Protein AF-A0A7C9A108-F1 (afdb_monomer_lite)

Structure (mmCIF, N/CA/C/O backbone):
data_AF-A0A7C9A108-F1
#
_entry.id   AF-A0A7C9A108-F1
#
loop_
_atom_site.group_PDB
_atom_site.id
_atom_site.type_symbol
_atom_site.label_atom_id
_atom_site.label_alt_id
_atom_site.label_comp_id
_atom_site.label_asym_id
_atom_site.label_entity_id
_atom_site.label_seq_id
_atom_site.pdbx_PDB_ins_code
_atom_site.Cartn_x
_atom_site.Cartn_y
_atom_site.Cartn_z
_atom_site.occupancy
_atom_site.B_iso_or_equiv
_atom_site.auth_seq_id
_atom_site.auth_comp_id
_atom_site.auth_asym_id
_atom_site.auth_atom_id
_atom_site.pdbx_PDB_model_num
ATOM 1 N N . GLY A 1 1 ? -12.810 14.680 15.406 1.00 52.78 1 GLY A N 1
ATOM 2 C CA . GLY A 1 1 ? -14.224 14.297 15.193 1.00 52.78 1 GLY A CA 1
ATOM 3 C C . GLY A 1 1 ? -14.639 13.295 16.256 1.00 52.78 1 GLY A C 1
ATOM 4 O O . GLY A 1 1 ? -13.765 12.796 16.938 1.00 52.78 1 GLY A O 1
ATOM 5 N N . ASN A 1 2 ? -15.929 13.006 16.435 1.00 63.12 2 ASN A N 1
ATOM 6 C CA . ASN A 1 2 ? -16.426 12.045 17.442 1.00 63.12 2 ASN A CA 1
ATOM 7 C C . ASN A 1 2 ? -16.942 10.727 16.811 1.00 63.12 2 ASN A C 1
ATOM 9 O O . ASN A 1 2 ? -17.871 10.117 17.334 1.00 63.12 2 ASN A O 1
ATOM 13 N N . PHE A 1 3 ? -16.390 10.322 15.657 1.00 67.56 3 PHE A N 1
ATOM 14 C CA . PHE A 1 3 ? -16.792 9.144 14.865 1.00 67.56 3 PHE A CA 1
ATOM 15 C C . PHE A 1 3 ? -18.232 9.111 14.317 1.00 67.56 3 PHE A C 1
ATOM 17 O O . PHE A 1 3 ? -18.560 8.175 13.595 1.00 67.56 3 PHE A O 1
ATOM 24 N N . THR A 1 4 ? -19.082 10.120 14.551 1.00 71.56 4 THR A N 1
ATOM 25 C CA . THR A 1 4 ? -20.463 10.111 14.008 1.00 71.56 4 THR A CA 1
ATOM 26 C C . THR A 1 4 ? -20.534 10.062 12.480 1.00 71.56 4 THR A C 1
ATOM 28 O O . THR A 1 4 ? -21.512 9.555 11.948 1.00 71.56 4 THR A O 1
ATOM 31 N N . HIS A 1 5 ? -19.517 10.573 11.780 1.00 82.69 5 HIS A N 1
ATOM 32 C CA . HIS A 1 5 ? -19.487 10.675 10.313 1.00 82.69 5 HIS A CA 1
ATOM 33 C C . HIS A 1 5 ? -18.270 9.956 9.703 1.00 82.69 5 HIS A C 1
ATOM 35 O O . HIS A 1 5 ? -17.910 10.200 8.555 1.00 82.69 5 HIS A O 1
ATOM 41 N N . GLY A 1 6 ? -17.611 9.095 10.484 1.00 88.19 6 GLY A N 1
ATOM 42 C CA . GLY A 1 6 ? -16.320 8.515 10.122 1.00 88.19 6 GLY A CA 1
ATOM 43 C C . GLY A 1 6 ? -15.140 9.469 10.332 1.00 88.19 6 GLY A C 1
ATOM 44 O O . GLY A 1 6 ? -15.287 10.614 10.769 1.00 88.19 6 GLY A O 1
ATOM 45 N N . VAL A 1 7 ? -13.945 8.950 10.069 1.00 92.31 7 VAL A N 1
ATOM 46 C CA . VAL A 1 7 ? -12.654 9.642 10.166 1.00 92.31 7 VAL A CA 1
ATOM 47 C C . VAL A 1 7 ? -11.735 9.095 9.077 1.00 92.31 7 VAL A C 1
ATOM 49 O O . VAL A 1 7 ? -11.810 7.912 8.753 1.00 92.31 7 VAL A O 1
ATOM 52 N N . ASN A 1 8 ? -10.891 9.950 8.502 1.00 95.00 8 ASN A N 1
ATOM 53 C CA . ASN A 1 8 ? -9.966 9.570 7.440 1.00 95.00 8 ASN A CA 1
ATOM 54 C C . ASN A 1 8 ? -8.538 9.960 7.836 1.00 95.00 8 ASN A C 1
ATOM 56 O O . ASN A 1 8 ? -8.271 11.135 8.083 1.00 95.00 8 ASN A O 1
ATOM 60 N N . PHE A 1 9 ? -7.652 8.967 7.888 1.00 95.94 9 PHE A N 1
ATOM 61 C CA . PHE A 1 9 ? -6.227 9.136 8.183 1.00 95.94 9 PHE A CA 1
ATOM 62 C C . PHE A 1 9 ? -5.344 8.976 6.940 1.00 95.94 9 PHE A C 1
ATOM 64 O O . PHE A 1 9 ? -4.132 9.137 7.041 1.00 95.94 9 PHE A O 1
ATOM 71 N N . ALA A 1 10 ? -5.929 8.685 5.775 1.00 96.44 10 ALA A N 1
ATOM 72 C CA . ALA A 1 10 ? -5.191 8.481 4.540 1.00 96.44 10 ALA A CA 1
ATOM 73 C C . ALA A 1 10 ? -4.459 9.755 4.106 1.00 96.44 10 ALA A C 1
ATOM 75 O O . ALA A 1 10 ? -5.003 10.862 4.141 1.00 96.44 10 ALA A O 1
ATOM 76 N N . VAL A 1 11 ? -3.227 9.575 3.635 1.00 95.56 11 VAL A N 1
ATOM 77 C CA . VAL A 1 11 ? -2.399 10.644 3.074 1.00 95.56 11 VAL A CA 1
ATOM 78 C C . VAL A 1 11 ? -2.011 10.265 1.657 1.00 95.56 11 VAL A C 1
ATOM 80 O O . VAL A 1 11 ? -1.479 9.182 1.415 1.00 95.56 11 VAL A O 1
ATOM 83 N N . ALA A 1 12 ? -2.268 11.168 0.711 1.00 94.25 12 ALA A N 1
ATOM 84 C CA . ALA A 1 12 ? -1.839 10.986 -0.668 1.00 94.25 12 ALA A CA 1
ATOM 85 C C . ALA A 1 12 ? -0.317 10.787 -0.728 1.00 94.25 12 ALA A C 1
ATOM 87 O O . ALA A 1 12 ? 0.442 11.530 -0.108 1.00 94.25 12 ALA A O 1
ATOM 88 N N . GLY A 1 13 ? 0.123 9.769 -1.465 1.00 94.12 13 GLY A N 1
ATOM 89 C CA . GLY A 1 13 ? 1.538 9.430 -1.584 1.00 94.12 13 GLY A CA 1
ATOM 90 C C . GLY A 1 13 ? 2.119 8.655 -0.398 1.00 94.12 13 GLY A C 1
ATOM 91 O O . GLY A 1 13 ? 3.308 8.351 -0.442 1.00 94.12 13 GLY A O 1
ATOM 92 N N . ALA A 1 14 ? 1.341 8.328 0.642 1.00 97.00 14 ALA A N 1
ATOM 93 C CA . ALA A 1 14 ? 1.826 7.493 1.738 1.00 97.00 14 ALA A CA 1
ATOM 94 C C . ALA A 1 14 ? 2.174 6.074 1.277 1.00 97.00 14 ALA A C 1
ATOM 96 O O . ALA A 1 14 ? 1.536 5.518 0.380 1.00 97.00 14 ALA A O 1
ATOM 97 N N . THR A 1 15 ? 3.187 5.508 1.918 1.00 97.62 15 THR A N 1
ATOM 98 C CA . THR A 1 15 ? 3.747 4.183 1.636 1.00 97.62 15 THR A CA 1
ATOM 99 C C . THR A 1 15 ? 3.261 3.144 2.643 1.00 97.62 15 THR A C 1
ATOM 101 O O . THR A 1 15 ? 2.736 3.493 3.700 1.00 97.62 15 THR A O 1
ATOM 104 N N . ALA A 1 16 ? 3.433 1.860 2.343 1.00 98.12 16 ALA A N 1
ATOM 105 C CA . ALA A 1 16 ? 3.294 0.802 3.336 1.00 98.12 16 ALA A CA 1
ATOM 106 C C . ALA A 1 16 ? 4.441 0.899 4.346 1.00 98.12 16 ALA A C 1
ATOM 108 O O . ALA A 1 16 ? 4.214 1.098 5.540 1.00 98.12 16 ALA A O 1
ATOM 109 N N . LEU A 1 17 ? 5.674 0.848 3.834 1.00 98.25 17 LEU A N 1
ATOM 110 C CA . LEU A 1 17 ? 6.891 0.910 4.631 1.00 98.25 17 LEU A CA 1
ATOM 111 C C . LEU A 1 17 ? 7.178 2.342 5.075 1.00 98.25 17 LEU A C 1
ATOM 113 O O . LEU A 1 17 ? 6.801 3.311 4.416 1.00 98.25 17 LEU A O 1
ATOM 117 N N . ASN A 1 18 ? 7.898 2.508 6.181 1.00 97.69 18 ASN A N 1
ATOM 118 C CA . ASN A 1 18 ? 8.370 3.830 6.583 1.00 97.69 18 ASN A CA 1
ATOM 119 C C . ASN A 1 18 ? 9.369 4.388 5.560 1.00 97.69 18 ASN A C 1
ATOM 121 O O . ASN A 1 18 ? 10.169 3.655 4.980 1.00 97.69 18 ASN A O 1
ATOM 125 N N . VAL A 1 19 ? 9.385 5.715 5.396 1.00 96.44 19 VAL A N 1
ATOM 126 C CA . VAL A 1 19 ? 10.342 6.394 4.501 1.00 96.44 19 VAL A CA 1
ATOM 127 C C . VAL A 1 19 ? 11.795 6.067 4.877 1.00 96.44 19 VAL A C 1
ATOM 129 O O . VAL A 1 19 ? 12.643 5.949 3.997 1.00 96.44 19 VAL A O 1
ATOM 132 N N . SER A 1 20 ? 12.085 5.867 6.167 1.00 96.62 20 SER A N 1
ATOM 133 C CA . SER A 1 20 ? 13.401 5.417 6.640 1.00 96.62 20 SER A CA 1
ATOM 134 C C . SER A 1 20 ? 13.752 4.010 6.148 1.00 96.62 20 SER A C 1
ATOM 136 O O . SER A 1 20 ? 14.843 3.808 5.629 1.00 96.62 20 SER A O 1
ATOM 138 N N . THR A 1 21 ? 12.812 3.067 6.231 1.00 97.56 21 THR A N 1
ATOM 139 C CA . THR A 1 21 ? 12.982 1.688 5.749 1.00 97.56 21 THR A CA 1
ATOM 140 C C . THR A 1 21 ? 13.215 1.648 4.238 1.00 97.56 21 THR A C 1
ATOM 142 O O . THR A 1 21 ? 14.068 0.912 3.748 1.00 97.56 21 THR A O 1
ATOM 145 N N . LEU A 1 22 ? 12.505 2.483 3.473 1.00 97.50 22 LEU A N 1
ATOM 146 C CA . LEU A 1 22 ? 12.734 2.617 2.031 1.00 97.50 22 LEU A CA 1
ATOM 147 C C . LEU A 1 22 ? 14.111 3.226 1.722 1.00 97.50 22 LEU A C 1
ATOM 149 O O . LEU A 1 22 ? 14.796 2.764 0.807 1.00 97.50 22 LEU A O 1
ATOM 153 N N . ALA A 1 23 ? 14.563 4.202 2.514 1.00 97.19 23 ALA A N 1
ATOM 154 C CA . ALA A 1 23 ? 15.884 4.800 2.348 1.00 97.19 23 ALA A CA 1
ATOM 155 C C . ALA A 1 23 ? 17.021 3.780 2.546 1.00 97.19 23 ALA A C 1
ATOM 157 O O . ALA A 1 23 ? 17.989 3.809 1.788 1.00 97.19 23 ALA A O 1
ATOM 158 N N . GLU A 1 24 ? 16.884 2.834 3.482 1.00 97.00 24 GLU A N 1
ATOM 159 C CA . GLU A 1 24 ? 17.833 1.719 3.676 1.00 97.00 24 GLU A CA 1
ATOM 160 C C . GLU A 1 24 ? 17.926 0.796 2.448 1.00 97.00 24 GLU A C 1
ATOM 162 O O . GLU A 1 24 ? 18.957 0.172 2.200 1.00 97.00 24 GLU A O 1
ATOM 167 N N . LYS A 1 25 ? 16.874 0.756 1.624 1.00 96.06 25 LYS A N 1
ATOM 168 C CA . LYS A 1 25 ? 16.812 0.007 0.358 1.00 96.06 25 LYS A CA 1
ATOM 169 C C . LYS A 1 25 ? 17.218 0.853 -0.860 1.00 96.06 25 LYS A C 1
ATOM 171 O O . LYS A 1 25 ? 17.045 0.436 -2.013 1.00 96.06 25 LYS A O 1
ATOM 176 N N . ASN A 1 26 ? 17.809 2.027 -0.623 1.00 96.50 26 ASN A N 1
ATOM 177 C CA . ASN A 1 26 ? 18.172 3.021 -1.637 1.00 96.50 26 ASN A CA 1
ATOM 178 C C . ASN A 1 26 ? 16.956 3.508 -2.447 1.00 96.50 26 ASN A C 1
ATOM 180 O O . ASN A 1 26 ? 17.023 3.610 -3.673 1.00 96.50 26 ASN A O 1
ATOM 184 N N . ILE A 1 27 ? 15.826 3.735 -1.772 1.00 97.62 27 ILE A N 1
ATOM 185 C CA . ILE A 1 27 ? 14.623 4.361 -2.330 1.00 97.62 27 ILE A CA 1
ATOM 186 C C . ILE A 1 27 ? 14.370 5.629 -1.518 1.00 97.62 27 ILE A C 1
ATOM 188 O O . ILE A 1 27 ? 13.844 5.591 -0.407 1.00 97.62 27 ILE A O 1
ATOM 192 N N . HIS A 1 28 ? 14.784 6.773 -2.056 1.00 96.25 28 HIS A N 1
ATOM 193 C CA . HIS A 1 28 ? 14.714 8.044 -1.343 1.00 96.25 28 HIS A CA 1
ATOM 194 C C . HIS A 1 28 ? 13.460 8.816 -1.738 1.00 96.25 28 HIS A C 1
ATOM 196 O O . HIS A 1 28 ? 13.205 9.048 -2.917 1.00 96.25 28 HIS A O 1
ATOM 202 N N . ILE A 1 29 ? 12.681 9.240 -0.747 1.00 95.81 29 ILE A N 1
ATOM 203 C CA . ILE A 1 29 ? 11.477 10.043 -0.961 1.00 95.81 29 ILE A CA 1
ATOM 204 C C . ILE A 1 29 ? 11.745 11.431 -0.397 1.00 95.81 29 ILE A C 1
ATOM 206 O O . ILE A 1 29 ? 12.106 11.585 0.772 1.00 95.81 29 ILE A O 1
ATOM 210 N N . ALA A 1 30 ? 11.600 12.453 -1.241 1.00 92.81 30 ALA A N 1
ATOM 211 C CA . ALA A 1 30 ? 11.792 13.824 -0.802 1.00 92.81 30 ALA A CA 1
ATOM 212 C C . ALA A 1 30 ? 10.761 14.166 0.289 1.00 92.81 30 ALA A C 1
ATOM 214 O O . ALA A 1 30 ? 9.576 13.868 0.121 1.00 92.81 30 ALA A O 1
ATOM 215 N N . PRO A 1 31 ? 11.151 14.859 1.372 1.00 88.69 31 PRO A N 1
ATOM 216 C CA . PRO A 1 31 ? 10.212 15.202 2.436 1.00 88.69 31 PRO A CA 1
ATOM 217 C C . PRO A 1 31 ? 9.043 16.101 2.005 1.00 88.69 31 PRO A C 1
ATOM 219 O O . PRO A 1 31 ? 8.057 16.201 2.730 1.00 88.69 31 PRO A O 1
ATOM 222 N N . SER A 1 32 ? 9.168 16.778 0.858 1.00 90.88 32 SER A N 1
ATOM 223 C CA . SER A 1 32 ? 8.098 17.549 0.217 1.00 90.88 32 SER A CA 1
ATOM 224 C C . SER A 1 32 ? 7.035 16.678 -0.459 1.00 90.88 32 SER A C 1
ATOM 226 O O . SER A 1 32 ? 5.959 17.185 -0.757 1.00 90.88 32 SER A O 1
ATOM 228 N N . VAL A 1 33 ? 7.331 15.400 -0.714 1.00 91.75 33 VAL A N 1
ATOM 229 C CA . VAL A 1 33 ? 6.406 14.430 -1.314 1.00 91.75 33 VAL A CA 1
ATOM 230 C C . VAL A 1 33 ? 5.590 13.752 -0.219 1.00 91.75 33 VAL A C 1
ATOM 232 O O . VAL A 1 33 ? 4.372 13.882 -0.195 1.00 91.75 33 VAL A O 1
ATOM 235 N N . THR A 1 34 ? 6.248 13.063 0.716 1.00 93.94 34 THR A N 1
ATOM 236 C CA . THR A 1 34 ? 5.585 12.495 1.894 1.00 93.94 34 THR A CA 1
ATOM 237 C C . THR A 1 34 ? 6.587 12.197 3.011 1.00 93.94 34 THR A C 1
ATOM 239 O O . THR A 1 34 ? 7.771 11.960 2.770 1.00 93.94 34 THR A O 1
ATOM 242 N N . ARG A 1 35 ? 6.095 12.190 4.252 1.00 94.62 35 ARG A N 1
ATOM 243 C CA . ARG A 1 35 ? 6.745 11.551 5.412 1.00 94.62 35 ARG A CA 1
ATOM 244 C C . ARG A 1 35 ? 5.841 10.500 6.067 1.00 94.62 35 ARG A C 1
ATOM 246 O O . ARG A 1 35 ? 6.151 10.009 7.147 1.00 94.62 35 ARG A O 1
ATOM 253 N N . SER A 1 36 ? 4.704 10.211 5.446 1.00 96.25 36 SER A N 1
ATOM 254 C CA . SER A 1 36 ? 3.658 9.360 5.995 1.00 96.25 36 SER A CA 1
ATOM 255 C C . SER A 1 36 ? 3.754 7.955 5.423 1.00 96.25 36 SER A C 1
ATOM 257 O O . SER A 1 36 ? 4.009 7.770 4.235 1.00 96.25 36 SER A O 1
ATOM 259 N N . SER A 1 37 ? 3.479 6.984 6.280 1.00 97.69 37 SER A N 1
ATOM 260 C CA . SER A 1 37 ? 3.366 5.563 5.967 1.00 97.69 37 SER A CA 1
ATOM 261 C C . SER A 1 37 ? 2.087 4.999 6.584 1.00 97.69 37 SER A C 1
ATOM 263 O O . SER A 1 37 ? 1.401 5.701 7.334 1.00 97.69 37 SER A O 1
ATOM 265 N N . LEU A 1 38 ? 1.775 3.732 6.315 1.00 98.06 38 LEU A N 1
ATOM 266 C CA . LEU A 1 38 ? 0.654 3.040 6.943 1.00 98.06 38 LEU A CA 1
ATOM 267 C C . LEU A 1 38 ? 0.782 3.033 8.477 1.00 98.06 38 LEU A C 1
ATOM 269 O O . LEU A 1 38 ? -0.187 3.335 9.170 1.00 98.06 38 LEU A O 1
ATOM 273 N N . LEU A 1 39 ? 1.985 2.793 9.008 1.00 97.81 39 LEU A N 1
ATOM 274 C CA . LEU A 1 39 ? 2.239 2.822 10.454 1.00 97.81 39 LEU A CA 1
ATOM 275 C C . LEU A 1 39 ? 2.008 4.213 11.058 1.00 97.81 39 LEU A C 1
ATOM 277 O O . LEU A 1 39 ? 1.379 4.334 12.104 1.00 97.81 39 LEU A O 1
ATOM 281 N N . VAL A 1 40 ? 2.422 5.280 10.367 1.00 97.81 40 VAL A N 1
ATOM 282 C CA . VAL A 1 40 ? 2.151 6.658 10.819 1.00 97.81 40 VAL A CA 1
ATOM 283 C C . VAL A 1 40 ? 0.644 6.946 10.856 1.00 97.81 40 VAL A C 1
ATOM 285 O O . VAL A 1 40 ? 0.158 7.586 11.788 1.00 97.81 40 VAL A O 1
ATOM 288 N N . GLN A 1 41 ? -0.116 6.461 9.869 1.00 98.00 41 GLN A N 1
ATOM 289 C CA . GLN A 1 41 ? -1.576 6.609 9.855 1.00 98.00 41 GLN A CA 1
ATOM 290 C C . GLN A 1 41 ? -2.237 5.825 10.996 1.00 98.00 41 GLN A C 1
ATOM 292 O O . GLN A 1 41 ? -3.169 6.331 11.627 1.00 98.00 41 GLN A O 1
ATOM 297 N N . LEU A 1 42 ? -1.732 4.624 11.296 1.00 98.12 42 LEU A N 1
ATOM 298 C CA . LEU A 1 42 ? -2.184 3.816 12.426 1.00 98.12 42 LEU A CA 1
ATOM 299 C C . LEU A 1 42 ? -1.899 4.506 13.767 1.00 98.12 42 LEU A C 1
ATOM 301 O O . LEU A 1 42 ? -2.761 4.524 14.646 1.00 98.12 42 LEU A O 1
ATOM 305 N N . ASP A 1 43 ? -0.736 5.138 13.921 1.00 98.06 43 ASP A N 1
ATOM 306 C CA . ASP A 1 43 ? -0.405 5.909 15.121 1.00 98.06 43 ASP A CA 1
ATOM 307 C C . ASP A 1 43 ? -1.342 7.103 15.314 1.00 98.06 43 ASP A C 1
ATOM 309 O O . ASP A 1 43 ? -1.810 7.352 16.428 1.00 98.06 43 ASP A O 1
ATOM 313 N N . TRP A 1 44 ? -1.693 7.812 14.239 1.00 97.44 44 TRP A N 1
ATOM 314 C CA . TRP A 1 44 ? -2.692 8.881 14.309 1.00 97.44 44 TRP A CA 1
ATOM 315 C C . TRP A 1 44 ? -4.079 8.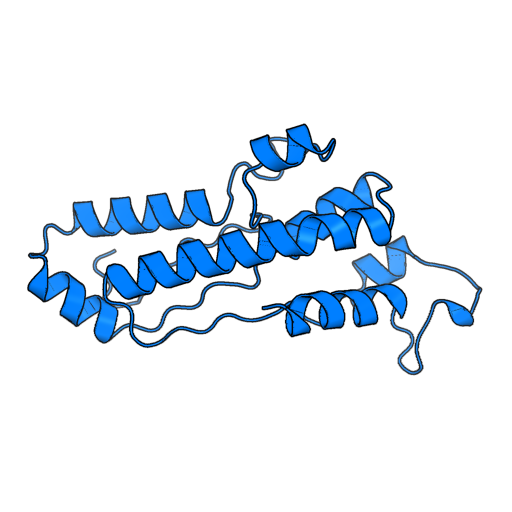364 14.668 1.00 97.44 44 TRP A C 1
ATOM 317 O O . TRP A 1 44 ? -4.776 9.000 15.463 1.00 97.44 44 TRP A O 1
ATOM 327 N N . PHE A 1 45 ? -4.473 7.211 14.128 1.00 96.12 45 PHE A N 1
ATOM 328 C CA . PHE A 1 45 ? -5.714 6.552 14.511 1.00 96.12 45 PHE A CA 1
ATOM 329 C C . PHE A 1 45 ? -5.722 6.233 16.010 1.00 96.12 45 PHE A C 1
ATOM 331 O O . PHE A 1 45 ? -6.629 6.674 16.715 1.00 96.12 45 PHE A O 1
ATOM 338 N N . LYS A 1 46 ? -4.681 5.576 16.533 1.00 95.56 46 LYS A N 1
ATOM 339 C CA . LYS A 1 46 ? -4.553 5.249 17.964 1.00 95.56 46 LYS A CA 1
ATOM 340 C C . LYS A 1 46 ? -4.543 6.494 18.851 1.00 95.56 46 LYS A C 1
ATOM 342 O O . LYS A 1 46 ? -5.252 6.542 19.855 1.00 95.56 46 LYS A O 1
ATOM 347 N N . ALA A 1 47 ? -3.803 7.532 18.463 1.00 95.31 47 ALA A N 1
ATOM 348 C CA . ALA A 1 47 ? -3.799 8.811 19.169 1.00 95.31 47 ALA A CA 1
ATOM 349 C C . ALA A 1 47 ? -5.198 9.444 19.199 1.00 95.31 47 ALA A C 1
ATOM 351 O O . ALA A 1 47 ? -5.623 9.981 20.224 1.00 95.31 47 ALA A O 1
ATOM 352 N N . HIS A 1 48 ? -5.942 9.335 18.097 1.00 91.88 48 HIS A N 1
ATOM 353 C CA . HIS A 1 48 ? -7.315 9.807 18.035 1.00 91.88 48 HIS A CA 1
ATOM 354 C C . HIS A 1 48 ? -8.243 9.019 18.967 1.00 91.88 48 HIS A C 1
ATOM 356 O O . HIS A 1 48 ? -9.033 9.639 19.675 1.00 91.88 48 HIS A O 1
ATOM 362 N N . LEU A 1 49 ? -8.123 7.687 19.020 1.00 91.75 49 LEU A N 1
ATOM 363 C CA . LEU A 1 49 ? -8.893 6.854 19.951 1.00 91.75 49 LEU A CA 1
ATOM 364 C C . LEU A 1 49 ? -8.634 7.245 21.410 1.00 91.75 49 LEU A C 1
ATOM 366 O O . LEU A 1 49 ? -9.581 7.423 22.176 1.00 91.75 49 LEU A O 1
ATOM 370 N N . ASN A 1 50 ? -7.367 7.459 21.770 1.00 91.38 50 ASN A N 1
ATOM 371 C CA . ASN A 1 50 ? -6.972 7.860 23.120 1.00 91.38 50 ASN A CA 1
ATOM 372 C C . ASN A 1 50 ? -7.569 9.218 23.530 1.00 91.38 50 ASN A C 1
ATOM 374 O O . ASN A 1 50 ? -7.943 9.404 24.688 1.00 91.38 50 ASN A O 1
ATOM 378 N N . ALA A 1 51 ? -7.712 10.152 22.586 1.00 91.06 51 ALA A N 1
ATOM 379 C CA . ALA A 1 51 ? -8.292 11.472 22.838 1.00 91.06 51 ALA A CA 1
ATOM 380 C C . ALA A 1 51 ? -9.819 11.456 23.057 1.00 91.06 51 ALA A C 1
ATOM 382 O O . ALA A 1 51 ? -10.383 12.452 23.506 1.00 91.06 51 ALA A O 1
ATOM 383 N N . LEU A 1 52 ? -10.507 10.357 22.729 1.00 86.88 52 LEU A N 1
ATOM 384 C CA . LEU A 1 52 ? -11.960 10.241 22.895 1.00 86.88 52 LEU A CA 1
ATOM 385 C C . LEU A 1 52 ? -12.377 9.786 24.296 1.00 86.88 52 LEU A C 1
ATOM 387 O O . LEU A 1 52 ? -13.563 9.842 24.610 1.00 86.88 52 LEU A O 1
ATOM 391 N N . HIS A 1 53 ? -11.420 9.366 25.131 1.00 85.44 53 HIS A N 1
ATOM 392 C CA . HIS A 1 53 ? -11.642 8.968 26.525 1.00 85.44 53 HIS A CA 1
ATOM 393 C C . HIS A 1 53 ? -12.735 7.896 26.721 1.00 85.44 53 HIS A C 1
ATOM 395 O O . HIS A 1 53 ? -13.378 7.850 27.769 1.00 85.44 53 HIS A O 1
ATOM 401 N N . PHE A 1 54 ? -12.941 7.021 25.730 1.00 87.81 54 PHE A N 1
ATOM 402 C CA . PHE A 1 54 ? -13.834 5.869 25.863 1.00 87.81 54 PHE A CA 1
ATOM 403 C C . PHE A 1 54 ? -13.216 4.790 26.751 1.00 87.81 54 PHE A C 1
ATOM 405 O O . PHE A 1 54 ? -12.000 4.585 26.765 1.00 87.81 54 PHE A O 1
ATOM 412 N N . THR A 1 55 ? -14.066 4.046 27.452 1.00 91.69 55 THR A N 1
ATOM 413 C CA . THR A 1 55 ? -13.646 2.799 28.093 1.00 91.69 55 THR A CA 1
ATOM 414 C C . THR A 1 55 ? -13.262 1.755 27.031 1.00 91.69 55 THR A C 1
ATOM 416 O O . THR A 1 55 ? -13.763 1.805 25.902 1.00 91.69 55 THR A O 1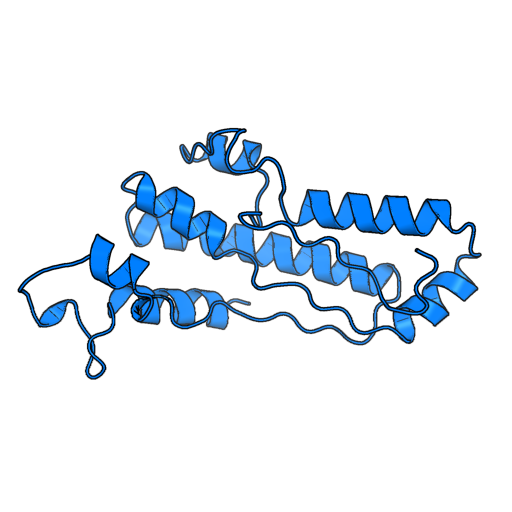
ATOM 419 N N . PRO A 1 56 ? -12.422 0.757 27.368 1.00 90.62 56 PRO A N 1
ATOM 420 C CA . PRO A 1 56 ? -12.059 -0.306 26.426 1.00 90.62 56 PRO A CA 1
ATOM 421 C C . PRO A 1 56 ? -13.270 -1.026 25.809 1.00 90.62 56 PRO A C 1
ATOM 423 O O . PRO A 1 56 ? -13.260 -1.352 24.623 1.00 90.62 56 PRO A O 1
ATOM 426 N N . SER A 1 57 ? -14.337 -1.235 26.587 1.00 92.38 57 SER A N 1
ATOM 427 C CA . SER A 1 57 ? -15.570 -1.877 26.115 1.00 92.38 57 SER A CA 1
ATOM 428 C C . SER A 1 57 ? -16.324 -1.021 25.095 1.00 92.38 57 SER A C 1
ATOM 430 O O . SER A 1 57 ? -16.707 -1.530 24.044 1.00 92.38 57 SER A O 1
ATOM 432 N N . GLU A 1 58 ? -16.498 0.277 25.369 1.00 92.19 58 GLU A N 1
ATOM 433 C CA . GLU A 1 58 ? -17.157 1.212 24.444 1.00 92.19 58 GLU A CA 1
ATOM 434 C C . GLU A 1 58 ? -16.372 1.358 23.142 1.00 92.19 58 GLU A C 1
ATOM 436 O O . GLU A 1 58 ? -16.957 1.407 22.058 1.00 92.19 58 GLU A O 1
ATOM 441 N N . LEU A 1 59 ? -15.041 1.409 23.239 1.00 90.81 59 LEU A N 1
ATOM 442 C CA . LEU A 1 59 ? -14.173 1.468 22.074 1.00 90.81 59 LEU A CA 1
ATOM 443 C C . LEU A 1 59 ? -14.352 0.214 21.212 1.00 90.81 59 LEU A C 1
ATOM 445 O O . LEU A 1 59 ? -14.660 0.327 20.028 1.00 90.81 59 LEU A O 1
ATOM 449 N N . LYS A 1 60 ? -14.251 -0.975 21.814 1.00 92.94 60 LYS A N 1
ATOM 450 C CA . LYS A 1 60 ? -14.407 -2.250 21.104 1.00 92.94 60 LYS A CA 1
ATOM 451 C C . LYS A 1 60 ? -15.778 -2.384 20.437 1.00 92.94 60 LYS A C 1
ATOM 453 O O . LYS A 1 60 ? -15.868 -2.886 19.318 1.00 92.94 60 LYS A O 1
ATOM 458 N N . GLU A 1 61 ? -16.844 -1.920 21.088 1.00 93.19 61 GLU A N 1
ATOM 459 C CA . GLU A 1 61 ? -18.185 -1.887 20.497 1.00 93.19 61 GLU A CA 1
ATOM 460 C C . GLU A 1 61 ? -18.249 -0.941 19.289 1.00 93.19 61 GLU A C 1
ATOM 462 O O . GLU A 1 61 ? -18.715 -1.331 18.215 1.00 93.19 61 G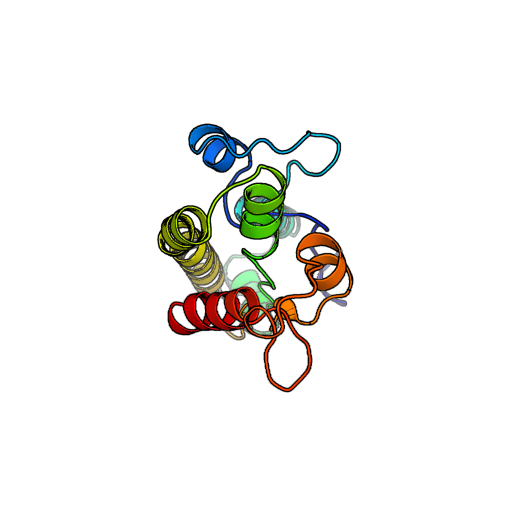LU A O 1
ATOM 467 N N . LYS A 1 62 ? -17.738 0.288 19.433 1.00 91.69 62 LYS A N 1
ATOM 468 C CA . LYS A 1 62 ? -17.727 1.285 18.354 1.00 91.69 62 LYS A CA 1
ATOM 469 C C . LYS A 1 62 ? -16.919 0.818 17.149 1.00 91.69 62 LYS A C 1
ATOM 471 O O . LYS A 1 62 ? -17.415 0.916 16.030 1.00 91.69 62 LYS A O 1
ATOM 476 N N . LEU A 1 63 ? -15.713 0.293 17.365 1.00 94.00 63 LEU A N 1
ATOM 477 C CA . LEU A 1 63 ? -14.867 -0.221 16.286 1.00 94.00 63 LEU A CA 1
ATOM 478 C C . LEU A 1 63 ? -15.483 -1.476 15.651 1.00 94.00 63 LEU A C 1
ATOM 480 O O . LEU A 1 63 ? -15.515 -1.592 14.428 1.00 94.00 63 LEU A O 1
ATOM 484 N N . GLY A 1 64 ? -16.089 -2.364 16.444 1.00 96.00 64 GLY A N 1
ATOM 485 C CA . GLY A 1 64 ? -16.812 -3.526 15.920 1.00 96.00 64 GLY A CA 1
ATOM 486 C C . GLY A 1 64 ? -17.995 -3.152 15.017 1.00 96.00 64 GLY A C 1
ATOM 487 O O . GLY A 1 64 ? -18.321 -3.895 14.091 1.00 96.00 64 GLY A O 1
ATOM 488 N N . ASN A 1 65 ? -18.590 -1.980 15.252 1.00 93.88 65 ASN A N 1
ATOM 489 C CA . ASN A 1 65 ? -19.678 -1.397 14.468 1.00 93.88 65 ASN A CA 1
ATOM 490 C C . ASN A 1 65 ? -19.212 -0.378 13.416 1.00 93.88 65 ASN A C 1
ATOM 492 O O . ASN A 1 65 ? -20.057 0.228 12.751 1.00 93.88 65 ASN A O 1
ATOM 496 N N . ALA A 1 66 ? -17.907 -0.221 13.192 1.00 94.06 66 ALA A N 1
ATOM 497 C CA . ALA A 1 66 ? -17.350 0.576 12.101 1.00 94.06 66 ALA A CA 1
ATOM 498 C C . ALA A 1 66 ? -17.023 -0.300 10.876 1.00 94.06 66 ALA A C 1
ATOM 500 O O . ALA A 1 66 ? -17.099 -1.531 10.934 1.00 94.06 66 ALA A O 1
ATOM 501 N N . LEU A 1 67 ? -16.741 0.342 9.745 1.00 95.88 67 LEU A N 1
ATOM 502 C CA . LEU A 1 67 ? -16.122 -0.274 8.573 1.00 95.88 67 LEU A CA 1
ATOM 503 C C . LEU A 1 67 ? -14.735 0.345 8.423 1.00 95.88 67 LEU A C 1
ATOM 505 O O . LEU A 1 67 ? -14.616 1.570 8.413 1.00 95.88 67 LEU A O 1
ATOM 509 N N . PHE A 1 68 ? -13.716 -0.494 8.294 1.00 97.62 68 PHE A N 1
ATOM 510 C CA . PHE A 1 68 ? -12.343 -0.067 8.069 1.00 97.62 68 PHE A CA 1
ATOM 511 C C . PHE A 1 68 ? -11.975 -0.303 6.613 1.00 97.62 68 PHE A C 1
ATOM 513 O O . PHE A 1 68 ? -12.153 -1.404 6.098 1.00 97.62 68 PHE A O 1
ATOM 520 N N . LEU A 1 69 ? -11.452 0.731 5.963 1.00 97.12 69 LEU A N 1
ATOM 521 C CA . LEU A 1 69 ? -10.833 0.635 4.649 1.00 97.12 69 LEU A CA 1
ATOM 522 C C . LEU A 1 69 ? -9.333 0.863 4.831 1.00 97.12 69 LEU A C 1
ATOM 524 O O . LEU A 1 69 ? -8.923 1.963 5.197 1.00 97.12 69 LEU A O 1
ATOM 528 N N . VAL A 1 70 ? -8.538 -0.179 4.606 1.00 95.25 70 VAL A N 1
ATOM 529 C CA . VAL A 1 70 ? -7.084 -0.178 4.803 1.00 95.25 70 VAL A CA 1
ATOM 530 C C . VAL A 1 70 ? -6.414 -0.273 3.434 1.00 95.25 70 VAL A C 1
ATOM 532 O O . VAL A 1 70 ? -5.884 -1.312 3.060 1.00 95.25 70 VAL A O 1
ATOM 535 N N . GLY A 1 71 ? -6.508 0.799 2.641 1.00 84.56 71 GLY A N 1
ATOM 536 C CA . GLY A 1 71 ? -5.810 0.889 1.356 1.00 84.56 71 GLY A CA 1
ATOM 537 C C . GLY A 1 71 ? -6.454 1.769 0.295 1.00 84.56 71 GLY A C 1
ATOM 538 O O . GLY A 1 71 ? -7.394 2.509 0.576 1.00 84.56 71 GLY A O 1
ATOM 539 N N . GLU A 1 72 ? -5.939 1.740 -0.937 1.00 88.44 72 GLU A N 1
ATOM 540 C CA . GLU A 1 72 ? -4.848 0.879 -1.457 1.00 88.44 72 GLU A CA 1
ATOM 541 C C . GLU A 1 72 ? -3.456 1.224 -0.888 1.00 88.44 72 GLU A C 1
ATOM 543 O O . GLU A 1 72 ? -3.031 2.379 -0.937 1.00 88.44 72 GLU A O 1
ATOM 548 N N . ILE A 1 73 ? -2.755 0.228 -0.325 1.00 91.69 73 ILE A N 1
ATOM 549 C CA . ILE A 1 73 ? -1.427 0.382 0.297 1.00 91.69 73 ILE A CA 1
ATOM 550 C C . ILE A 1 73 ? -0.363 -0.380 -0.509 1.00 91.69 73 ILE A C 1
ATOM 552 O O . ILE A 1 73 ? -0.615 -1.461 -1.025 1.00 91.69 73 ILE A O 1
ATOM 556 N N . GLY A 1 74 ? 0.853 0.168 -0.594 1.00 94.12 74 GLY A N 1
ATOM 557 C CA . GLY A 1 74 ? 2.006 -0.469 -1.246 1.00 94.12 74 GLY A CA 1
ATOM 558 C C . GLY A 1 74 ? 2.284 0.046 -2.658 1.00 94.12 74 GLY A C 1
ATOM 559 O O . GLY A 1 74 ? 3.442 0.116 -3.063 1.00 94.12 74 GLY A O 1
ATOM 560 N N . GLY A 1 75 ? 1.261 0.498 -3.391 1.00 94.62 75 GLY A N 1
ATOM 561 C CA . GLY A 1 75 ? 1.425 1.070 -4.733 1.00 94.62 75 GLY A CA 1
ATOM 562 C C . GLY A 1 75 ? 2.446 2.217 -4.796 1.00 94.62 75 GLY A C 1
ATOM 563 O O . GLY A 1 75 ? 3.270 2.282 -5.709 1.00 94.62 75 GLY A O 1
ATOM 564 N N . ASN A 1 76 ? 2.449 3.102 -3.793 1.00 95.50 76 ASN A N 1
ATOM 565 C CA . ASN A 1 76 ? 3.397 4.219 -3.734 1.00 95.50 76 ASN A CA 1
ATOM 566 C C . ASN A 1 76 ? 4.842 3.765 -3.493 1.00 95.50 76 ASN A C 1
ATOM 568 O O . ASN A 1 76 ? 5.749 4.346 -4.084 1.00 95.50 76 ASN A O 1
ATOM 572 N N . ASP A 1 77 ? 5.070 2.716 -2.699 1.00 97.44 77 ASP A N 1
ATOM 573 C CA . ASP A 1 77 ? 6.395 2.132 -2.469 1.00 97.44 77 ASP A CA 1
ATOM 574 C C . ASP A 1 77 ? 7.031 1.725 -3.809 1.00 97.44 77 ASP A C 1
ATOM 576 O O . ASP A 1 77 ? 8.178 2.076 -4.100 1.00 97.44 77 ASP A O 1
ATOM 580 N N . TYR A 1 78 ? 6.245 1.078 -4.676 1.00 95.50 78 TYR A N 1
ATOM 581 C CA . TYR A 1 78 ? 6.674 0.677 -6.016 1.00 95.50 78 TYR A CA 1
ATOM 582 C C . TYR A 1 78 ? 6.869 1.865 -6.959 1.00 95.50 78 TYR A C 1
ATOM 584 O O . TYR A 1 78 ? 7.857 1.914 -7.692 1.00 95.50 78 TYR A O 1
ATOM 592 N N . ASN A 1 79 ? 5.966 2.848 -6.926 1.00 93.50 79 ASN A N 1
ATOM 593 C CA . ASN A 1 79 ? 6.067 4.047 -7.763 1.00 93.50 79 ASN A CA 1
ATOM 594 C C . ASN A 1 79 ? 7.336 4.860 -7.444 1.00 93.50 79 ASN A C 1
ATOM 596 O O . ASN A 1 79 ? 8.050 5.307 -8.347 1.00 93.50 79 ASN A O 1
ATOM 600 N N . TYR A 1 80 ? 7.667 5.023 -6.162 1.00 95.50 80 TYR A N 1
ATOM 601 C CA . TYR A 1 80 ? 8.899 5.702 -5.761 1.00 95.50 80 TYR A CA 1
ATOM 602 C C . TYR A 1 80 ? 10.148 4.897 -6.111 1.00 95.50 80 TYR A C 1
ATOM 604 O O . TYR A 1 80 ? 11.137 5.488 -6.541 1.00 95.50 80 TYR A O 1
ATOM 612 N N . ALA A 1 81 ? 10.105 3.570 -5.993 1.00 95.31 81 ALA A N 1
ATOM 613 C CA . ALA A 1 81 ? 11.200 2.707 -6.416 1.00 95.31 81 ALA A CA 1
ATOM 614 C C . ALA A 1 81 ? 11.444 2.790 -7.935 1.00 95.31 81 ALA A C 1
ATOM 616 O O . ALA A 1 81 ? 12.566 3.046 -8.371 1.00 95.31 81 ALA A O 1
ATOM 617 N N . VAL A 1 82 ? 10.402 2.640 -8.758 1.00 92.19 82 VAL A N 1
ATOM 618 C CA . VAL A 1 82 ? 10.553 2.608 -10.222 1.00 92.19 82 VAL A CA 1
ATOM 619 C C . VAL A 1 82 ? 11.013 3.953 -10.791 1.00 92.19 82 VAL A C 1
ATOM 621 O O . VAL A 1 82 ? 11.843 3.987 -11.698 1.00 92.19 82 VAL A O 1
ATOM 624 N N . SER A 1 83 ? 10.552 5.072 -10.216 1.00 91.06 83 SER A N 1
ATOM 625 C CA . SER A 1 83 ? 11.014 6.418 -10.598 1.00 91.06 83 SER A CA 1
ATOM 626 C C . SER A 1 83 ? 12.511 6.639 -10.341 1.00 91.06 83 SER A C 1
ATOM 628 O O . SER A 1 83 ? 13.115 7.524 -10.943 1.00 91.06 83 SER A O 1
ATOM 630 N N . GLN A 1 84 ? 13.120 5.800 -9.499 1.00 93.38 84 GLN A N 1
ATOM 631 C CA . GLN A 1 84 ? 14.552 5.769 -9.198 1.00 93.38 84 GLN A CA 1
ATOM 632 C C . GLN A 1 84 ? 15.273 4.619 -9.920 1.00 93.38 84 GLN A C 1
ATOM 634 O O . GLN A 1 84 ? 16.341 4.185 -9.495 1.00 93.38 84 GLN A O 1
ATOM 639 N N . VAL A 1 85 ? 14.709 4.147 -11.039 1.00 90.31 85 VAL A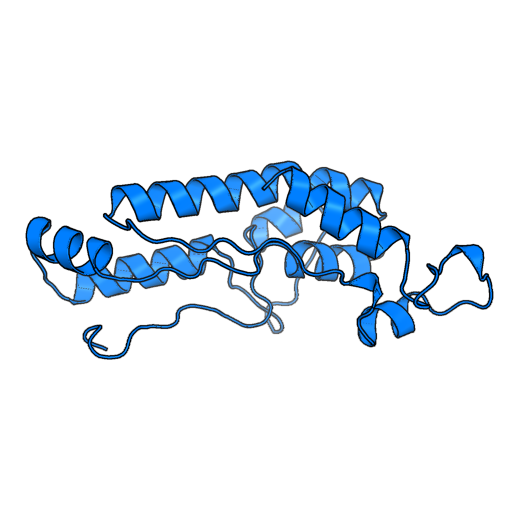 N 1
ATOM 640 C CA . VAL A 1 85 ? 15.318 3.161 -11.951 1.00 90.31 85 VAL A CA 1
ATOM 641 C C . VAL A 1 85 ? 15.521 1.783 -11.299 1.00 90.31 85 VAL A C 1
ATOM 643 O O . VAL A 1 85 ? 16.415 1.024 -11.670 1.00 90.31 85 VAL A O 1
ATOM 646 N N . LYS A 1 86 ? 14.673 1.427 -10.326 1.00 92.25 86 LYS A N 1
ATOM 647 C CA . LYS A 1 86 ? 14.603 0.057 -9.798 1.00 92.25 86 LYS A CA 1
ATOM 648 C C . LYS A 1 86 ? 13.968 -0.885 -10.822 1.00 92.25 86 LYS A C 1
ATOM 650 O O . LYS A 1 86 ? 13.054 -0.505 -11.555 1.00 92.25 86 LYS A O 1
ATOM 655 N N . THR A 1 87 ? 14.460 -2.118 -10.868 1.00 93.81 87 THR A N 1
ATOM 656 C CA . THR A 1 87 ? 13.980 -3.163 -11.782 1.00 93.81 87 THR A CA 1
ATOM 657 C C . THR A 1 87 ? 12.711 -3.838 -11.256 1.00 93.81 87 THR A C 1
ATOM 659 O O . THR A 1 87 ? 12.359 -3.712 -10.085 1.00 93.81 87 THR A O 1
ATOM 662 N N . MET A 1 88 ? 12.031 -4.621 -12.100 1.00 92.12 88 MET A N 1
ATOM 663 C CA . MET A 1 88 ? 10.887 -5.430 -11.652 1.00 92.12 88 MET A CA 1
ATOM 664 C C . MET A 1 88 ? 11.268 -6.443 -10.565 1.00 92.12 88 MET A C 1
ATOM 666 O O . MET A 1 88 ? 10.447 -6.744 -9.703 1.00 92.12 88 MET A O 1
ATOM 670 N N . ASP A 1 89 ? 12.499 -6.956 -10.579 1.00 95.38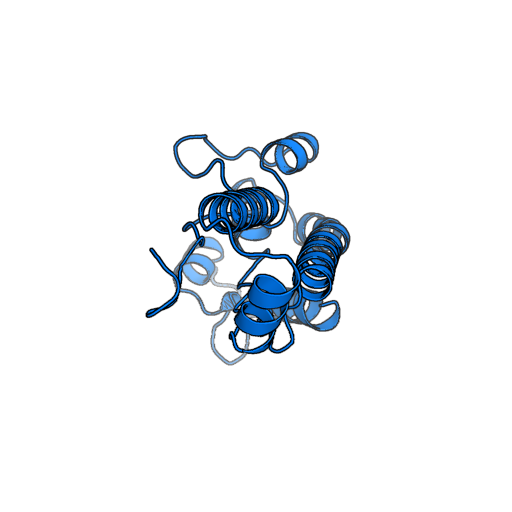 89 ASP A N 1
ATOM 671 C CA . ASP A 1 89 ? 12.965 -7.891 -9.553 1.00 95.38 89 ASP A CA 1
ATOM 672 C C . ASP A 1 89 ? 13.225 -7.179 -8.222 1.00 95.38 89 ASP A C 1
ATOM 674 O O . ASP A 1 89 ? 12.846 -7.703 -7.174 1.00 95.38 89 ASP A O 1
ATOM 678 N N . ASP A 1 90 ? 13.744 -5.945 -8.256 1.00 96.19 90 ASP A N 1
ATOM 679 C CA . ASP A 1 90 ? 13.835 -5.095 -7.062 1.00 96.19 90 ASP A CA 1
ATOM 680 C C . ASP A 1 90 ? 12.446 -4.829 -6.466 1.00 96.19 90 ASP A C 1
ATOM 682 O O . ASP A 1 90 ? 12.262 -4.921 -5.255 1.00 96.19 90 ASP A O 1
ATOM 686 N N . LEU A 1 91 ? 11.449 -4.537 -7.310 1.00 95.62 91 LEU A N 1
ATOM 687 C CA . LEU A 1 91 ? 10.066 -4.327 -6.871 1.00 95.62 91 LEU A CA 1
ATOM 688 C C . LEU A 1 91 ? 9.481 -5.590 -6.226 1.00 95.62 91 LEU A C 1
ATOM 690 O O . LEU A 1 91 ? 8.884 -5.511 -5.153 1.00 95.62 91 LEU A O 1
ATOM 694 N N . ARG A 1 92 ? 9.690 -6.768 -6.831 1.00 96.56 92 ARG A N 1
ATOM 695 C CA . ARG A 1 92 ? 9.251 -8.057 -6.265 1.00 96.56 92 ARG A CA 1
ATOM 696 C C . ARG A 1 92 ? 9.900 -8.348 -4.917 1.00 96.56 92 ARG A C 1
ATOM 698 O O . ARG A 1 92 ? 9.236 -8.911 -4.052 1.00 96.56 92 ARG A O 1
ATOM 705 N N . ALA A 1 93 ? 11.154 -7.945 -4.720 1.00 97.19 93 ALA A N 1
ATOM 706 C CA . ALA A 1 93 ? 11.853 -8.117 -3.450 1.00 97.19 93 ALA A CA 1
ATOM 707 C C . ALA A 1 93 ? 11.260 -7.271 -2.306 1.00 97.19 93 ALA A C 1
ATOM 709 O O . ALA A 1 93 ? 11.436 -7.627 -1.143 1.00 97.19 93 ALA A O 1
ATOM 710 N N . LEU A 1 94 ? 10.534 -6.187 -2.611 1.00 97.81 94 LEU A N 1
ATOM 711 C CA . LEU A 1 94 ? 9.828 -5.376 -1.608 1.00 97.81 94 LEU A CA 1
ATOM 712 C C . LEU A 1 94 ? 8.500 -5.998 -1.160 1.00 97.81 94 LEU A C 1
ATOM 714 O O . LEU A 1 94 ? 8.058 -5.746 -0.040 1.00 97.81 94 LEU A O 1
ATOM 718 N N . VAL A 1 95 ? 7.860 -6.795 -2.025 1.00 97.75 95 VAL A N 1
ATOM 719 C CA . VAL A 1 95 ? 6.490 -7.293 -1.815 1.00 97.75 95 VAL A CA 1
ATOM 720 C C . VAL A 1 95 ? 6.317 -8.006 -0.469 1.00 97.75 95 VAL A C 1
ATOM 722 O O . VAL A 1 95 ? 5.379 -7.641 0.233 1.00 97.75 95 VAL A O 1
ATOM 725 N N . PRO A 1 96 ? 7.182 -8.953 -0.045 1.00 98.00 96 PRO A N 1
ATOM 726 C CA . PRO A 1 96 ? 6.969 -9.665 1.217 1.00 98.00 96 PRO A CA 1
ATOM 727 C C . PRO A 1 96 ? 6.886 -8.739 2.436 1.00 98.00 96 PRO A C 1
ATOM 729 O O . PRO A 1 96 ? 6.020 -8.915 3.284 1.00 98.00 96 PRO A O 1
ATOM 732 N N . GLU A 1 97 ? 7.753 -7.728 2.509 1.00 98.25 97 GLU A N 1
ATOM 733 C CA . GLU A 1 97 ? 7.800 -6.800 3.645 1.00 98.25 97 GLU A CA 1
ATOM 734 C C . GLU A 1 97 ? 6.623 -5.816 3.631 1.00 98.25 97 GLU A C 1
ATOM 736 O O . GLU A 1 97 ? 6.053 -5.500 4.677 1.00 98.25 97 GLU A O 1
ATOM 741 N N . ILE A 1 98 ? 6.215 -5.370 2.438 1.00 98.19 98 ILE A N 1
ATOM 742 C CA . ILE A 1 98 ? 5.026 -4.530 2.253 1.00 98.19 98 ILE A CA 1
ATOM 743 C C . ILE A 1 98 ? 3.768 -5.279 2.698 1.00 98.19 98 ILE A C 1
ATOM 745 O O . ILE A 1 98 ? 2.984 -4.739 3.474 1.00 98.19 98 ILE A O 1
ATOM 749 N N . ILE A 1 99 ? 3.591 -6.519 2.232 1.00 97.88 99 ILE A N 1
ATOM 750 C CA . ILE A 1 99 ? 2.457 -7.370 2.609 1.00 97.88 99 ILE A CA 1
ATOM 751 C C . ILE A 1 99 ? 2.451 -7.616 4.115 1.00 97.88 99 ILE A C 1
ATOM 753 O O . ILE A 1 99 ? 1.418 -7.416 4.747 1.00 97.88 99 ILE A O 1
ATOM 757 N N . GLN A 1 100 ? 3.598 -7.970 4.704 1.00 98.25 100 GLN A N 1
ATOM 758 C CA . GLN A 1 100 ? 3.680 -8.191 6.146 1.00 98.25 100 GLN A CA 1
ATOM 759 C C . GLN A 1 100 ? 3.265 -6.942 6.929 1.00 98.25 100 GLN A C 1
ATOM 761 O O . GLN A 1 100 ? 2.482 -7.042 7.861 1.00 98.25 100 GLN A O 1
ATOM 766 N N . THR A 1 101 ? 3.688 -5.752 6.494 1.00 98.38 101 THR A N 1
ATOM 767 C CA . THR A 1 101 ? 3.278 -4.493 7.137 1.00 98.38 101 THR A CA 1
ATOM 768 C C . THR A 1 101 ? 1.762 -4.271 7.064 1.00 98.38 101 THR A C 1
ATOM 770 O O . THR A 1 101 ? 1.162 -3.771 8.015 1.00 98.38 101 THR A O 1
ATOM 773 N N . ILE A 1 102 ? 1.120 -4.634 5.946 1.00 98.06 102 ILE A N 1
ATOM 774 C CA . ILE A 1 102 ? -0.341 -4.547 5.802 1.00 98.06 102 ILE A CA 1
ATOM 775 C C . ILE A 1 102 ? -1.036 -5.551 6.732 1.00 98.06 102 ILE A C 1
ATOM 777 O O . ILE A 1 102 ? -2.027 -5.190 7.373 1.00 98.06 102 ILE A O 1
ATOM 781 N N . ILE A 1 103 ? -0.511 -6.777 6.835 1.00 97.50 103 ILE A N 1
ATOM 782 C CA . ILE A 1 103 ? -1.010 -7.814 7.749 1.00 97.50 103 ILE A CA 1
ATOM 783 C C . ILE A 1 103 ? -0.893 -7.339 9.197 1.00 97.50 103 ILE A C 1
ATOM 785 O O . ILE A 1 103 ? -1.907 -7.300 9.883 1.00 97.50 103 ILE A O 1
ATOM 789 N N . ASP A 1 104 ? 0.282 -6.881 9.631 1.00 98.31 104 ASP A N 1
ATOM 790 C CA . ASP A 1 104 ? 0.534 -6.449 11.012 1.00 98.31 104 ASP A CA 1
ATOM 791 C C . ASP A 1 104 ? -0.426 -5.326 11.436 1.00 98.31 104 ASP A C 1
ATOM 793 O O . ASP A 1 104 ? -1.037 -5.367 12.504 1.00 98.31 104 ASP A O 1
ATOM 797 N N . VAL A 1 105 ? -0.627 -4.330 10.566 1.00 98.19 105 VAL A N 1
ATOM 798 C CA . VAL A 1 105 ? -1.576 -3.231 10.816 1.00 98.19 105 VAL A CA 1
ATOM 799 C C . VAL A 1 105 ? -3.014 -3.745 10.868 1.00 98.19 105 VAL A C 1
ATOM 801 O O . VAL A 1 105 ? -3.813 -3.283 11.681 1.00 98.19 105 VAL A O 1
ATOM 804 N N . THR A 1 106 ? -3.364 -4.692 10.001 1.00 97.75 106 THR A N 1
ATOM 805 C CA . THR A 1 106 ? -4.697 -5.302 9.975 1.00 97.75 106 THR A CA 1
ATOM 806 C C . THR A 1 106 ? -4.964 -6.090 11.255 1.00 97.75 106 THR A C 1
ATOM 808 O O . THR A 1 106 ? -6.034 -5.937 11.847 1.00 97.75 106 THR A O 1
ATOM 811 N N . GLU A 1 107 ? -4.002 -6.892 11.705 1.00 98.19 107 GLU A N 1
ATOM 812 C CA . GLU A 1 107 ? -4.068 -7.633 12.964 1.00 98.19 107 GLU A CA 1
ATOM 813 C C . GLU A 1 107 ? -4.202 -6.676 14.153 1.00 98.19 107 GLU A C 1
ATOM 815 O O . GLU A 1 107 ? -5.099 -6.852 14.976 1.00 98.19 107 GLU A O 1
ATOM 820 N N . GLU A 1 108 ? -3.435 -5.582 14.183 1.00 98.19 108 GLU A N 1
ATOM 821 C CA . GLU A 1 108 ? -3.550 -4.567 15.235 1.00 98.19 108 GLU A CA 1
ATOM 822 C C . GLU A 1 108 ? -4.944 -3.906 15.253 1.00 98.19 108 GLU A C 1
ATOM 824 O O . GLU A 1 108 ? -5.527 -3.682 16.317 1.00 98.19 108 GLU A O 1
ATOM 829 N N . LEU A 1 109 ? -5.544 -3.633 14.089 1.00 97.81 109 LEU A N 1
ATOM 830 C CA . LEU A 1 109 ? -6.922 -3.131 14.015 1.00 97.81 109 LEU A CA 1
ATOM 831 C C . LEU A 1 109 ? -7.941 -4.151 14.544 1.00 97.81 109 LEU A C 1
ATOM 833 O O . LEU A 1 109 ? -8.900 -3.764 15.222 1.00 97.81 109 LEU A O 1
ATOM 837 N N . ILE A 1 110 ? -7.750 -5.438 14.246 1.00 97.88 110 ILE A N 1
ATOM 838 C CA . ILE A 1 110 ? -8.594 -6.528 14.754 1.00 97.88 110 ILE A CA 1
ATOM 839 C C . ILE A 1 110 ? -8.484 -6.614 16.281 1.00 97.88 110 ILE A C 1
ATOM 841 O O . ILE A 1 110 ? -9.516 -6.671 16.960 1.00 97.88 110 ILE A O 1
ATOM 845 N N . ASP A 1 111 ? -7.272 -6.525 16.829 1.00 97.00 111 ASP A N 1
ATOM 846 C CA . ASP A 1 111 ? -7.014 -6.536 18.272 1.00 97.00 111 ASP A CA 1
ATOM 847 C C . ASP A 1 111 ? -7.680 -5.355 18.990 1.00 97.00 111 ASP A C 1
ATOM 849 O O . ASP A 1 111 ? -8.265 -5.514 20.068 1.00 97.00 111 ASP A O 1
ATOM 853 N N . LEU A 1 112 ? -7.685 -4.178 18.356 1.00 95.31 112 LEU A N 1
ATOM 854 C CA . LEU A 1 112 ? -8.399 -2.995 18.846 1.00 95.31 112 LEU A CA 1
ATOM 855 C C . LEU A 1 112 ? -9.930 -3.160 18.804 1.00 95.31 112 LEU A C 1
ATOM 857 O O . LEU A 1 112 ? -10.647 -2.465 19.528 1.00 95.31 112 LEU A O 1
ATOM 861 N N . GLY A 1 113 ? -10.450 -4.098 18.010 1.00 95.88 113 GLY A N 1
ATOM 862 C CA . GLY A 1 113 ? -11.868 -4.457 17.970 1.00 95.88 113 GLY A CA 1
ATOM 863 C C . GLY A 1 113 ? -12.543 -4.301 16.612 1.00 95.88 113 GLY A C 1
ATOM 864 O O . GLY A 1 113 ? -13.767 -4.437 16.542 1.00 95.88 113 GLY A O 1
ATOM 865 N N . ALA A 1 114 ? -11.797 -4.014 15.541 1.00 97.38 114 ALA A N 1
ATOM 866 C CA . ALA A 1 114 ? -12.344 -3.997 14.191 1.00 97.38 114 ALA A CA 1
ATOM 867 C C . A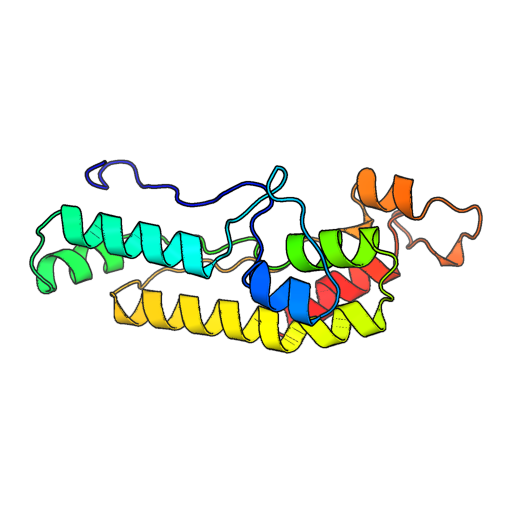LA A 1 114 ? -12.884 -5.383 13.801 1.00 97.38 114 ALA A C 1
ATOM 869 O O . ALA A 1 114 ? -12.256 -6.410 14.043 1.00 97.38 114 ALA A O 1
ATOM 870 N N . LYS A 1 115 ? -14.066 -5.415 13.175 1.00 97.69 115 LYS A N 1
ATOM 871 C CA . LYS A 1 115 ? -14.706 -6.662 12.703 1.00 97.69 115 LYS A CA 1
ATOM 872 C C . LYS A 1 115 ? -15.016 -6.678 11.212 1.00 97.69 115 LYS A C 1
ATOM 874 O O . LYS A 1 115 ? -15.331 -7.726 10.660 1.00 97.69 115 LYS A O 1
ATOM 879 N N . ARG A 1 116 ? -15.004 -5.510 10.570 1.00 97.81 116 ARG A N 1
ATOM 880 C CA . ARG A 1 116 ? -15.334 -5.340 9.153 1.00 97.81 116 ARG A CA 1
ATOM 881 C C . ARG A 1 116 ? -14.228 -4.525 8.519 1.00 97.81 116 ARG A C 1
ATOM 883 O O . ARG A 1 116 ? -14.141 -3.321 8.760 1.00 97.81 116 ARG A O 1
ATOM 890 N N . LEU A 1 117 ? -13.383 -5.208 7.761 1.00 97.50 117 LEU A N 1
ATOM 891 C CA . LEU A 1 117 ? -12.207 -4.641 7.125 1.00 97.50 117 LEU A CA 1
ATOM 892 C C . LEU A 1 117 ? -12.282 -4.909 5.624 1.00 97.50 117 LEU A C 1
ATOM 894 O O . LEU A 1 117 ? -12.683 -5.991 5.198 1.00 97.50 117 LEU A O 1
ATOM 898 N N . ILE A 1 118 ? -11.915 -3.906 4.837 1.00 97.50 118 ILE A N 1
ATOM 899 C CA . ILE A 1 118 ? -11.683 -4.009 3.401 1.00 97.50 118 ILE A CA 1
ATOM 900 C C . ILE A 1 118 ? -10.217 -3.658 3.182 1.00 97.50 118 ILE A C 1
ATOM 902 O O . ILE A 1 118 ? -9.790 -2.553 3.521 1.00 97.50 118 ILE A O 1
ATOM 906 N N . ILE A 1 119 ? -9.475 -4.600 2.611 1.00 96.44 119 ILE A N 1
ATOM 907 C CA . ILE A 1 119 ? -8.057 -4.458 2.287 1.00 96.44 119 ILE A CA 1
ATOM 908 C C . ILE A 1 119 ? -7.950 -4.616 0.769 1.00 96.44 119 ILE A C 1
ATOM 910 O O . ILE A 1 119 ? -7.950 -5.740 0.266 1.00 96.44 119 ILE A O 1
ATOM 914 N N . PRO A 1 120 ? -8.004 -3.516 0.006 1.00 94.75 120 PRO A N 1
ATOM 915 C CA . PRO A 1 120 ? -7.884 -3.595 -1.439 1.00 94.75 120 PRO A CA 1
ATOM 916 C C . PRO A 1 120 ? -6.437 -3.921 -1.826 1.00 94.75 120 PRO A C 1
ATOM 918 O O . PRO A 1 120 ? -5.501 -3.316 -1.302 1.00 94.75 120 PRO A O 1
ATOM 921 N N . GLY A 1 121 ? -6.270 -4.850 -2.767 1.00 94.06 121 GLY A N 1
ATOM 922 C CA . GLY A 1 121 ? -5.005 -5.028 -3.480 1.00 94.06 121 GLY A CA 1
ATOM 923 C C . GLY A 1 121 ? -4.751 -3.896 -4.476 1.00 94.06 121 GLY A C 1
ATOM 924 O O . GLY A 1 121 ? -5.617 -3.051 -4.697 1.00 94.06 121 GLY A O 1
ATOM 925 N N . ASN A 1 122 ? -3.583 -3.911 -5.115 1.00 92.06 122 ASN A N 1
ATOM 926 C CA . ASN A 1 122 ? -3.234 -2.953 -6.153 1.00 92.06 122 ASN A CA 1
ATOM 927 C C . ASN A 1 122 ? -4.093 -3.123 -7.407 1.00 92.06 122 ASN A C 1
ATOM 929 O O . ASN A 1 122 ? -4.179 -4.220 -7.971 1.00 92.06 122 ASN A O 1
ATOM 933 N N . PHE A 1 123 ? -4.681 -2.035 -7.905 1.00 87.62 123 PHE A N 1
ATOM 934 C CA . PHE A 1 123 ? -5.348 -2.069 -9.206 1.00 87.62 123 PHE A CA 1
ATOM 935 C C . PHE A 1 123 ? -4.344 -2.355 -10.349 1.00 87.62 123 PHE A C 1
ATOM 937 O O . PHE A 1 123 ? -3.130 -2.203 -10.177 1.00 87.62 123 PHE A O 1
ATOM 944 N N . PRO A 1 124 ? -4.812 -2.773 -11.542 1.00 88.69 124 PRO A N 1
ATOM 945 C CA . PRO A 1 124 ? -3.958 -2.938 -12.722 1.00 88.69 124 PRO A CA 1
ATOM 946 C C . PRO A 1 124 ? -3.346 -1.592 -13.151 1.00 88.69 124 PRO A C 1
ATOM 948 O O . PRO A 1 124 ? -3.953 -0.797 -13.874 1.00 88.69 124 PRO A O 1
ATOM 951 N N . THR A 1 125 ? -2.144 -1.289 -12.659 1.00 89.62 125 THR A N 1
ATOM 952 C CA . THR A 1 125 ? -1.515 0.032 -12.815 1.00 89.62 125 THR A CA 1
ATOM 953 C C . THR A 1 125 ? -0.929 0.245 -14.209 1.00 89.62 125 THR A C 1
ATOM 955 O O . THR A 1 125 ? -0.692 1.390 -14.601 1.00 89.62 125 THR A O 1
ATOM 958 N N . GLY A 1 126 ? -0.742 -0.824 -14.992 1.00 93.50 126 GLY A N 1
ATOM 959 C CA . GLY A 1 126 ? -0.199 -0.773 -16.349 1.00 93.50 126 GLY A CA 1
ATOM 960 C C . GLY A 1 126 ? -1.055 0.041 -17.319 1.00 93.50 126 GLY A C 1
ATOM 961 O O . GLY A 1 126 ? -0.546 0.532 -18.325 1.00 93.50 126 GLY A O 1
ATOM 962 N N . CYS A 1 127 ? -2.342 0.217 -17.012 1.00 93.56 127 CYS A N 1
ATOM 963 C CA . CYS A 1 127 ? -3.278 1.014 -17.805 1.00 93.56 127 CYS A CA 1
ATOM 964 C C . CYS A 1 127 ? -3.300 2.501 -17.421 1.00 93.56 127 CYS A C 1
ATOM 966 O O . CYS A 1 127 ? -3.966 3.301 -18.079 1.00 93.56 127 CYS A O 1
ATOM 968 N N . MET A 1 128 ? -2.615 2.902 -16.345 1.00 91.75 128 MET A N 1
ATOM 969 C CA . MET A 1 128 ? -2.602 4.303 -15.941 1.00 91.75 128 MET A CA 1
ATOM 970 C C . MET A 1 128 ? -1.843 5.161 -16.950 1.00 91.75 128 MET A C 1
ATOM 972 O O . MET A 1 128 ? -0.746 4.806 -17.381 1.00 91.75 128 MET A O 1
ATOM 976 N N . THR A 1 129 ? -2.359 6.362 -17.222 1.00 91.62 129 THR A N 1
ATOM 977 C CA . THR A 1 129 ? -1.721 7.340 -18.119 1.00 91.62 129 THR A CA 1
ATOM 978 C C . THR A 1 129 ? -0.264 7.612 -17.745 1.00 91.62 129 THR A C 1
ATOM 980 O O . THR A 1 129 ? 0.583 7.727 -18.626 1.00 91.62 129 THR A O 1
ATOM 983 N N . ILE A 1 130 ? 0.051 7.677 -16.445 1.00 89.44 130 ILE A N 1
ATOM 984 C CA . ILE A 1 130 ? 1.425 7.886 -15.973 1.00 89.44 130 ILE A CA 1
ATOM 985 C C . ILE A 1 130 ? 2.336 6.688 -16.275 1.00 89.44 130 ILE A C 1
ATOM 987 O O . ILE A 1 130 ? 3.465 6.888 -16.716 1.00 89.44 130 ILE A O 1
ATOM 991 N N . CYS A 1 131 ? 1.840 5.457 -16.115 1.00 90.69 131 CYS A N 1
ATOM 992 C CA . CYS A 1 131 ? 2.585 4.241 -16.436 1.00 90.69 131 CYS A CA 1
ATOM 993 C C . CYS A 1 131 ? 2.845 4.165 -17.949 1.00 90.69 131 CYS A C 1
ATOM 995 O O . CYS A 1 131 ? 3.986 4.026 -18.385 1.00 90.69 131 CYS A O 1
ATOM 997 N N . LEU A 1 132 ? 1.808 4.387 -18.760 1.00 93.06 132 LEU A N 1
ATOM 998 C CA . LEU A 1 132 ? 1.909 4.408 -20.221 1.00 93.06 132 LEU A CA 1
ATOM 999 C C . LEU A 1 132 ? 2.881 5.472 -20.738 1.00 93.06 132 LEU A C 1
ATOM 1001 O O . LEU A 1 132 ? 3.629 5.214 -21.680 1.00 93.06 132 LEU A O 1
ATOM 1005 N N . ALA A 1 133 ? 2.881 6.660 -20.129 1.00 92.75 133 ALA A N 1
ATOM 1006 C CA . ALA A 1 133 ? 3.813 7.725 -20.476 1.00 92.75 133 ALA A CA 1
ATOM 1007 C C . ALA A 1 133 ? 5.258 7.359 -20.108 1.00 92.75 133 ALA A C 1
ATOM 1009 O O . ALA A 1 133 ? 6.165 7.616 -20.898 1.00 92.75 133 ALA A O 1
ATOM 1010 N N . PHE A 1 134 ? 5.468 6.746 -18.940 1.00 89.44 134 PHE A N 1
ATOM 1011 C CA . PHE A 1 134 ? 6.794 6.374 -18.447 1.00 89.44 134 PHE A CA 1
ATOM 1012 C C . PHE A 1 134 ? 7.428 5.239 -19.265 1.00 89.44 134 PHE A C 1
ATOM 1014 O O . PHE A 1 134 ? 8.600 5.316 -19.619 1.00 89.44 134 PHE A O 1
ATOM 1021 N N . PHE A 1 135 ? 6.648 4.216 -19.623 1.00 89.81 135 PHE A N 1
ATOM 1022 C CA . PHE A 1 135 ? 7.114 3.052 -20.391 1.00 89.81 135 PHE A CA 1
ATOM 1023 C C . PHE A 1 135 ? 6.817 3.159 -21.890 1.00 89.81 135 PHE A C 1
ATOM 1025 O O . PHE A 1 135 ? 6.763 2.145 -22.587 1.00 89.81 135 PHE A O 1
ATOM 1032 N N . LYS A 1 136 ? 6.599 4.375 -22.405 1.00 93.12 136 LYS A N 1
ATOM 1033 C CA . LYS A 1 136 ? 6.250 4.587 -23.810 1.00 93.12 136 LYS A CA 1
ATOM 1034 C C . LYS A 1 136 ? 7.332 4.033 -24.739 1.00 93.12 136 LYS A C 1
ATOM 1036 O O . LYS A 1 136 ? 8.472 4.491 -24.726 1.00 93.12 136 LYS A O 1
ATOM 1041 N N . THR A 1 137 ? 6.944 3.110 -25.611 1.00 93.56 137 THR A N 1
ATOM 1042 C CA . THR A 1 137 ? 7.821 2.516 -26.625 1.00 93.56 137 THR A CA 1
ATOM 1043 C C . THR A 1 137 ? 7.028 2.103 -27.864 1.00 93.56 137 THR A C 1
ATOM 1045 O O . THR A 1 137 ? 5.806 2.007 -27.828 1.00 93.56 137 THR A O 1
ATOM 1048 N N . ASN A 1 138 ? 7.730 1.860 -28.972 1.00 92.94 138 ASN A N 1
ATOM 1049 C CA . ASN A 1 138 ? 7.145 1.312 -30.198 1.00 92.94 138 ASN A CA 1
ATOM 1050 C C . ASN A 1 138 ? 7.163 -0.226 -30.225 1.00 92.94 138 ASN A C 1
ATOM 1052 O O . ASN A 1 138 ? 6.709 -0.809 -31.206 1.00 92.94 138 ASN A O 1
ATOM 1056 N N . ASP A 1 139 ? 7.713 -0.888 -29.199 1.00 95.56 139 ASP A N 1
ATOM 1057 C CA . ASP A 1 139 ? 7.696 -2.349 -29.103 1.00 95.56 139 ASP A CA 1
ATOM 1058 C C . ASP A 1 139 ? 6.313 -2.840 -28.632 1.00 95.56 139 ASP A C 1
ATOM 1060 O O . ASP A 1 139 ? 5.975 -2.669 -27.456 1.00 95.56 139 ASP A O 1
ATOM 1064 N N . PRO A 1 140 ? 5.509 -3.482 -29.503 1.00 91.81 140 PRO A N 1
ATOM 1065 C CA . PRO A 1 140 ? 4.181 -3.956 -29.129 1.00 91.81 140 PRO A CA 1
ATOM 1066 C C . PRO A 1 140 ? 4.220 -5.059 -28.062 1.00 91.81 140 PRO A C 1
ATOM 1068 O O . PRO A 1 140 ? 3.206 -5.308 -27.420 1.00 91.81 140 PRO A O 1
ATOM 1071 N N . LYS A 1 141 ? 5.366 -5.719 -27.832 1.00 94.38 141 LYS A N 1
ATOM 1072 C CA . LYS A 1 141 ? 5.491 -6.790 -26.827 1.00 94.38 141 LYS A CA 1
ATOM 1073 C C . LYS A 1 141 ? 5.398 -6.284 -25.389 1.00 94.38 141 LYS A C 1
ATOM 1075 O O . LYS A 1 141 ? 5.111 -7.076 -24.494 1.00 94.38 141 LYS A O 1
ATOM 1080 N N . ILE A 1 142 ? 5.655 -4.994 -25.170 1.00 94.69 142 ILE A N 1
ATOM 1081 C CA . ILE A 1 142 ? 5.575 -4.360 -23.848 1.00 94.69 142 ILE A CA 1
ATOM 1082 C C . ILE A 1 142 ? 4.120 -4.169 -23.409 1.00 94.69 142 ILE A C 1
ATOM 1084 O O . ILE A 1 142 ? 3.837 -4.117 -22.210 1.00 94.69 142 ILE A O 1
ATOM 1088 N N . TYR A 1 143 ? 3.195 -4.126 -24.367 1.00 96.12 143 TYR A N 1
ATOM 1089 C CA . TYR A 1 143 ? 1.783 -3.916 -24.107 1.00 96.12 143 TYR A CA 1
ATOM 1090 C C . TYR A 1 143 ? 0.989 -5.234 -24.123 1.00 96.12 143 TYR A C 1
ATOM 1092 O O . TYR A 1 143 ? 1.372 -6.233 -24.748 1.00 96.12 143 TYR A O 1
ATOM 1100 N N . ASP A 1 144 ? -0.105 -5.271 -23.372 1.00 94.69 144 ASP A N 1
ATOM 1101 C CA . ASP A 1 144 ? -1.129 -6.312 -23.467 1.00 94.69 144 ASP A CA 1
ATOM 1102 C C . ASP A 1 144 ? -2.185 -5.974 -24.539 1.00 94.69 144 ASP A C 1
ATOM 1104 O O . ASP A 1 144 ? -2.075 -4.985 -25.267 1.00 94.69 144 ASP A O 1
ATOM 1108 N N . GLU A 1 145 ? -3.208 -6.819 -24.667 1.00 94.50 145 GLU A N 1
ATOM 1109 C CA . GLU A 1 145 ? -4.286 -6.665 -25.654 1.00 94.50 145 GLU A CA 1
ATOM 1110 C C . GLU A 1 145 ? -5.147 -5.404 -25.460 1.00 94.50 145 GLU A C 1
ATOM 1112 O O . GLU A 1 145 ? -5.822 -4.972 -26.396 1.00 94.50 145 GLU A O 1
ATOM 1117 N N . LEU A 1 146 ? -5.092 -4.782 -24.276 1.00 93.62 146 LEU A N 1
ATOM 1118 C CA . LEU A 1 146 ? -5.792 -3.540 -23.947 1.00 93.62 146 LEU A CA 1
ATOM 1119 C C . LEU A 1 146 ? -4.892 -2.301 -24.096 1.00 93.62 146 LEU A C 1
ATOM 1121 O O . LEU A 1 146 ? -5.317 -1.192 -23.777 1.00 93.62 146 LEU A O 1
ATOM 1125 N N . ASN A 1 147 ? -3.677 -2.468 -24.631 1.00 93.62 147 ASN A N 1
ATOM 1126 C CA . ASN A 1 147 ? -2.628 -1.447 -24.722 1.00 93.62 147 ASN A CA 1
ATOM 1127 C C . ASN A 1 147 ? -2.114 -0.952 -23.360 1.00 93.62 147 ASN A C 1
ATOM 1129 O O . ASN A 1 147 ? -1.624 0.173 -23.257 1.00 93.62 147 ASN A O 1
ATOM 1133 N N . CYS A 1 148 ? -2.189 -1.783 -22.322 1.00 96.12 148 CYS A N 1
ATOM 1134 C CA . CYS A 1 148 ? -1.619 -1.491 -21.012 1.00 96.12 148 CYS A CA 1
ATOM 1135 C C . CYS A 1 148 ? -0.215 -2.089 -20.873 1.00 96.12 148 CYS A C 1
ATOM 1137 O O . CYS A 1 148 ? 0.110 -3.073 -21.533 1.00 96.12 148 CYS A O 1
ATOM 1139 N N . VAL A 1 149 ? 0.638 -1.514 -20.019 1.00 96.00 149 VAL A N 1
ATOM 1140 C CA . VAL A 1 149 ? 1.984 -2.058 -19.761 1.00 96.00 149 VAL A CA 1
ATOM 1141 C C . VAL A 1 149 ? 1.862 -3.419 -19.072 1.00 96.00 149 VAL A C 1
ATOM 1143 O O . VAL A 1 149 ? 1.501 -3.501 -17.895 1.00 96.00 149 VAL A O 1
ATOM 1146 N N . ARG A 1 150 ? 2.189 -4.493 -19.800 1.00 95.38 150 ARG A N 1
ATOM 1147 C CA . ARG A 1 150 ? 1.928 -5.878 -19.381 1.00 95.38 150 ARG A CA 1
ATOM 1148 C C . ARG A 1 150 ? 2.610 -6.232 -18.065 1.00 95.38 150 ARG A C 1
ATOM 1150 O O . ARG A 1 150 ? 1.961 -6.725 -17.150 1.00 95.38 150 ARG A O 1
ATOM 1157 N N . SER A 1 151 ? 3.905 -5.937 -17.956 1.00 93.75 151 SER A N 1
ATOM 1158 C CA . SER A 1 151 ? 4.709 -6.276 -16.775 1.00 93.75 151 SER A CA 1
ATOM 1159 C C . SER A 1 151 ? 4.186 -5.624 -15.493 1.00 93.75 151 SER A C 1
ATOM 1161 O O . SER A 1 151 ? 4.334 -6.196 -14.416 1.00 93.75 151 SER A O 1
ATOM 1163 N N . TRP A 1 152 ? 3.553 -4.453 -15.595 1.00 94.06 152 TRP A N 1
ATOM 1164 C CA . TRP A 1 152 ? 2.951 -3.764 -14.456 1.00 94.06 152 TRP A CA 1
ATOM 1165 C C . TRP A 1 152 ? 1.621 -4.375 -14.034 1.00 94.06 152 TRP A C 1
ATOM 1167 O O . TRP A 1 152 ? 1.391 -4.543 -12.841 1.00 94.06 152 TRP A O 1
ATOM 1177 N N . ASN A 1 153 ? 0.781 -4.772 -14.991 1.00 94.81 153 ASN A N 1
ATOM 1178 C CA . ASN A 1 153 ? -0.441 -5.513 -14.684 1.00 94.81 153 ASN A CA 1
ATOM 1179 C C . ASN A 1 153 ? -0.116 -6.874 -14.042 1.00 94.81 153 ASN A C 1
ATOM 1181 O O . ASN A 1 153 ? -0.689 -7.217 -13.009 1.00 94.81 153 ASN A O 1
ATOM 1185 N N . GLU A 1 154 ? 0.865 -7.604 -14.585 1.00 94.88 154 GLU A N 1
ATOM 1186 C CA . GLU A 1 154 ? 1.374 -8.854 -13.997 1.00 94.88 154 GLU A CA 1
ATOM 1187 C C . GLU A 1 154 ? 1.943 -8.641 -12.587 1.00 94.88 154 GLU A C 1
ATOM 1189 O O . GLU A 1 154 ? 1.780 -9.487 -11.709 1.00 94.88 154 GLU A O 1
ATOM 1194 N N . PHE A 1 155 ? 2.601 -7.507 -12.342 1.00 95.50 155 PHE A N 1
ATOM 1195 C CA . PHE A 1 155 ? 3.136 -7.178 -11.026 1.00 95.50 155 PHE A CA 1
ATOM 1196 C C . PHE A 1 155 ? 2.047 -6.820 -10.009 1.00 95.50 155 PHE A C 1
ATOM 1198 O O . PHE A 1 155 ? 2.116 -7.292 -8.873 1.00 95.50 155 PHE A O 1
ATOM 1205 N N . SER A 1 156 ? 1.016 -6.065 -10.405 1.00 95.00 156 SER A N 1
ATOM 1206 C CA . SER A 1 156 ? -0.162 -5.841 -9.558 1.00 95.00 156 SER A CA 1
ATOM 1207 C C . SER A 1 156 ? -0.813 -7.170 -9.166 1.00 95.00 156 SER A C 1
ATOM 1209 O O . SER A 1 156 ? -1.098 -7.382 -7.992 1.00 95.00 156 SER A O 1
ATOM 1211 N N . MET A 1 157 ? -0.970 -8.103 -10.113 1.00 95.12 157 MET A N 1
ATOM 1212 C CA . MET A 1 157 ? -1.472 -9.452 -9.816 1.00 95.12 157 MET A CA 1
ATOM 1213 C C . MET A 1 157 ? -0.554 -10.202 -8.846 1.00 95.12 157 MET A C 1
ATOM 1215 O O . MET A 1 157 ? -1.023 -10.726 -7.844 1.00 95.12 157 MET A O 1
ATOM 1219 N N . PHE A 1 158 ? 0.761 -10.188 -9.082 1.00 96.19 158 PHE A N 1
ATOM 1220 C CA . PHE A 1 158 ? 1.740 -10.833 -8.203 1.00 96.19 158 PHE A CA 1
ATOM 1221 C C . PHE A 1 158 ? 1.666 -10.335 -6.753 1.00 96.19 158 PHE A C 1
ATOM 1223 O O . PHE A 1 158 ? 1.814 -11.140 -5.828 1.00 96.19 158 PHE A O 1
ATOM 1230 N N . HIS A 1 159 ? 1.471 -9.027 -6.560 1.00 96.12 159 HIS A N 1
ATOM 1231 C CA . HIS A 1 159 ? 1.253 -8.428 -5.246 1.00 96.12 159 HIS A CA 1
ATOM 1232 C C . HIS A 1 159 ? -0.067 -8.906 -4.634 1.00 96.12 159 HIS A C 1
ATOM 1234 O O . HIS A 1 159 ? -0.071 -9.374 -3.501 1.00 96.12 159 HIS A O 1
ATOM 1240 N N . ASN A 1 160 ? -1.162 -8.827 -5.394 1.00 95.88 160 ASN A N 1
ATOM 1241 C CA . ASN A 1 160 ? -2.501 -9.170 -4.915 1.00 95.88 160 ASN A CA 1
ATOM 1242 C C . ASN A 1 160 ? -2.637 -10.647 -4.545 1.00 95.88 160 ASN A C 1
ATOM 1244 O O . ASN A 1 160 ? -3.315 -10.958 -3.579 1.00 95.88 160 ASN A O 1
ATOM 1248 N N . ASP A 1 161 ? -1.959 -11.546 -5.261 1.00 96.38 161 ASP A N 1
ATOM 1249 C CA . ASP A 1 161 ? -1.945 -12.985 -4.962 1.00 96.38 161 ASP A CA 1
ATOM 1250 C C . ASP A 1 161 ? -1.240 -13.322 -3.633 1.00 96.38 161 ASP A C 1
ATOM 1252 O O . ASP A 1 161 ? -1.285 -14.465 -3.177 1.00 96.38 161 ASP A O 1
ATOM 1256 N N . ARG A 1 162 ? -0.516 -12.360 -3.048 1.00 95.12 162 ARG A N 1
ATOM 1257 C CA . ARG A 1 162 ? 0.229 -12.505 -1.787 1.00 95.12 162 ARG A CA 1
ATOM 1258 C C . ARG A 1 162 ? -0.386 -11.723 -0.634 1.00 95.12 162 ARG A C 1
ATOM 1260 O O . ARG A 1 162 ? 0.102 -11.888 0.479 1.00 95.12 162 ARG A O 1
ATOM 1267 N N . LEU A 1 163 ? -1.378 -10.880 -0.912 1.00 91.06 163 LEU A N 1
ATOM 1268 C CA . LEU A 1 163 ? -2.125 -10.107 0.076 1.00 91.06 163 LEU A CA 1
ATOM 1269 C C . LEU A 1 163 ? -3.243 -10.958 0.685 1.00 91.06 163 LEU A C 1
ATOM 1271 O O . LEU A 1 163 ? -3.414 -10.872 1.918 1.00 91.06 163 LEU A O 1
#

InterPro domains:
  IPR001087 GDSL lipase/esterase [PF00657] (2-148)
  IPR036514 SGNH hydrolase superfamily [G3DSA:3.40.50.1110] (1-163)

Organism: Opuntia streptacantha (NCBI:txid393608)

Radius of gyration: 17.96 Å; chains: 1; bounding box: 39×30×58 Å

Secondary structure (DSSP, 8-state):
--STT------TT-BSS-HHHHHHTT----TTT---BHHHHHHHHHHHHHHTT--HHHHHHHHHTS-EE--S-SHHHHHHHHHTT--HHHHHHHHHHHHHHHHHHHHHHHHHT---EE------GGGSHHHHHHT--S-GGGB-TTSSBHHHHHHHHHHHTT-

Foldseek 3Di:
DLCPPHDDLDDPLAALDAQVVLVVLVQHDDVVRDRHYLVNSLVVVVVVLVVNPDDLVVQLVSQQVDAAERDPHHPSSLVSCVVVVHDLVSSVVCLVVSLVSSVVSVVVSVVSRHDHYDHDQDDQCQPDPVNCVVPPDPPCVCADPVRGRPSSSVSSVVSVVSD

pLDDT: mean 93.81, std 5.77, range [52.78, 98.38]

Sequence (163 aa):
GNFTHGVNFAVAGATALNVSTLAEKNIHIAPSVTRSSLLVQLDWFKAHLNALHFTPSELKEKLGNALFLVGEIGGNDYNYAVSQVKTMDDLRALVPEIIQTIIDVTEELIDLGAKRLIIPGNFPTGCMTICLAFFKTNDPKIYDELNCVRSWNEFSMFHNDRL